Protein AF-A0A6M0AI19-F1 (afdb_monomer)

Solvent-accessible surface area (backbone atoms only — not comparable to full-atom values): 9698 Å² total; per-residue (Å²): 118,71,66,64,57,52,51,52,52,50,52,51,54,52,51,54,50,51,52,51,50,50,53,49,52,49,51,51,51,51,49,55,55,49,54,53,51,50,53,54,52,49,52,52,50,50,50,52,56,54,50,62,71,50,55,52,72,41,77,38,90,95,48,102,54,57,58,43,79,43,63,71,81,49,56,73,81,77,84,84,65,100,49,89,88,42,75,38,44,34,38,25,39,70,88,62,49,80,76,47,65,67,55,96,63,87,73,97,65,85,82,64,89,52,78,39,80,45,79,46,74,80,47,99,87,42,37,32,40,33,40,29,41,67,43,65,57,95,92,43,69,67,18,34,42,35,41,35,32,65,46,73,85,78,78,64,71,78,75,85,127

Foldseek 3Di:
DVVVVVVVVVVVVVVVVVVVVVVVVVVVVVVVVVVLVVVVVVVQVVVVVVLLVLFPWDQDPPDPDRTATDPCSSPVPQQDDPDLFDKKKWWAAPVQHTPDIPDPDDDPDGDDPDQDWDWDDPDPQWIKTKTKDFRDDDHDGGTIMIMIGTDDPVPPDPPDD

Sequence (161 aa):
MLQTTRRRLALWYTTVTAVLLLLFATGVYLYVRHTLIERVDDTLKHVVEVVERSLVIQPVDNSEIPYQFNIEASFRDNGDGVEDDHIDLEWFSPKGDLLWSTFSEPLTIPLKTNTTRATVHLSAEHLLRQLTQPVQIEDYILGYLRVSHPWFEVTKPSHQL

Nearest PDB structures (foldseek):
  7vni-assembly1_B  TM=6.614E-01  e=2.793E+00  Drosophila melanogaster
  7vnh-assembly1_A  TM=6.302E-01  e=2.091E+00  Drosophila melanogaster
  7vni-assembly2_A  TM=6.324E-01  e=2.793E+00  Drosophila melanogaster
  8oii-assembly1_B  TM=2.587E-01  e=3.135E+00  Mycetohabitans rhizoxinica
  4kc5-assembly1_B  TM=2.598E-01  e=3.322E+00  Mycetohabitans rhizoxinica

Radius of gyration: 24.37 Å; Cα contacts (8 Å, |Δi|>4): 185; chains: 1; bounding box: 58×26×82 Å

Secondary structure (DSSP, 8-state):
-HHHHHHHHHHHHHHHHHHHHHHHHHHHHHHHHHHHHHHHHHHHHHHHHHHHHH--EEE-TTSSSSEEE-HHHHSTT------TT--EEEEE-TTS-EEEESSSS--------S-EEEEEESSSS-EEEEEEEEEEETTEEEEEEEEEEE-----S-----

Structure (mmCIF, N/CA/C/O backbone):
data_AF-A0A6M0AI19-F1
#
_entry.id   AF-A0A6M0AI19-F1
#
loop_
_atom_site.group_PDB
_atom_site.id
_atom_site.type_symbol
_atom_site.label_atom_id
_atom_site.label_alt_id
_atom_site.label_comp_id
_atom_site.label_asym_id
_atom_site.label_entity_id
_atom_site.label_seq_id
_atom_site.pdbx_PDB_ins_code
_atom_site.Cartn_x
_atom_site.Cartn_y
_atom_site.Cartn_z
_atom_site.occupancy
_atom_site.B_iso_or_equiv
_atom_site.auth_seq_id
_atom_site.auth_comp_id
_atom_site.auth_asym_id
_atom_site.auth_atom_id
_atom_site.pdbx_PDB_model_num
ATOM 1 N N . MET A 1 1 ? 36.310 -8.234 -49.102 1.00 58.47 1 MET A N 1
ATOM 2 C CA . MET A 1 1 ? 37.056 -7.761 -47.908 1.00 58.47 1 MET A CA 1
ATOM 3 C C . MET A 1 1 ? 36.376 -6.600 -47.169 1.00 58.47 1 MET A C 1
ATOM 5 O O . MET A 1 1 ? 36.315 -6.649 -45.953 1.00 58.47 1 MET A O 1
ATOM 9 N N . LEU A 1 2 ? 35.806 -5.588 -47.840 1.00 61.28 2 LEU A N 1
ATOM 10 C CA . LEU A 1 2 ? 35.142 -4.447 -47.167 1.00 61.28 2 LEU A CA 1
ATOM 11 C C . LEU A 1 2 ? 33.845 -4.807 -46.405 1.00 61.28 2 LEU A C 1
ATOM 13 O O . LEU A 1 2 ? 33.518 -4.176 -45.401 1.00 61.28 2 LEU A O 1
ATOM 17 N N . GLN A 1 3 ? 33.110 -5.832 -46.854 1.00 65.75 3 GLN A N 1
ATOM 18 C CA . GLN A 1 3 ? 31.850 -6.260 -46.227 1.00 65.75 3 GLN A CA 1
ATOM 19 C C . GLN A 1 3 ? 32.041 -6.868 -44.826 1.00 65.75 3 GLN A C 1
ATOM 21 O O . GLN A 1 3 ? 31.248 -6.587 -43.930 1.00 65.75 3 GLN A O 1
ATOM 26 N N . THR A 1 4 ? 33.100 -7.653 -44.599 1.00 72.00 4 THR A N 1
ATOM 27 C CA . THR A 1 4 ? 33.380 -8.288 -43.297 1.00 72.00 4 THR A CA 1
ATOM 28 C C . THR A 1 4 ? 33.765 -7.262 -42.231 1.00 72.00 4 THR A C 1
ATOM 30 O O . THR A 1 4 ? 33.268 -7.333 -41.107 1.00 72.00 4 THR A O 1
ATOM 33 N N . THR A 1 5 ? 34.565 -6.252 -42.588 1.00 77.62 5 THR A N 1
ATOM 34 C CA . THR A 1 5 ? 34.940 -5.161 -41.673 1.00 77.62 5 THR A CA 1
ATOM 35 C C . THR A 1 5 ? 33.739 -4.282 -41.312 1.00 77.62 5 THR A C 1
ATOM 37 O O . THR A 1 5 ? 33.522 -4.007 -40.132 1.00 77.62 5 THR A O 1
ATOM 40 N N . ARG A 1 6 ? 32.903 -3.906 -42.296 1.00 80.12 6 ARG A N 1
ATOM 41 C CA . ARG A 1 6 ? 31.675 -3.119 -42.057 1.00 80.12 6 ARG A CA 1
ATOM 42 C C . ARG A 1 6 ? 30.676 -3.857 -41.167 1.00 80.12 6 ARG A C 1
ATOM 44 O O . ARG A 1 6 ? 30.105 -3.244 -40.272 1.00 80.12 6 ARG A O 1
ATOM 51 N N . ARG A 1 7 ? 30.500 -5.168 -41.364 1.00 81.00 7 ARG A N 1
ATOM 52 C CA . ARG A 1 7 ? 29.580 -5.985 -40.556 1.00 81.00 7 ARG A CA 1
ATOM 53 C C . ARG A 1 7 ? 30.033 -6.100 -39.099 1.00 81.00 7 ARG A C 1
ATOM 55 O O . ARG A 1 7 ? 29.200 -6.023 -38.206 1.00 81.00 7 ARG A O 1
ATOM 62 N N . ARG A 1 8 ? 31.341 -6.227 -38.849 1.00 85.88 8 ARG A N 1
ATOM 63 C CA . ARG A 1 8 ? 31.888 -6.270 -37.483 1.00 85.88 8 ARG A CA 1
ATOM 64 C C . ARG A 1 8 ? 31.697 -4.941 -36.749 1.00 85.88 8 ARG A C 1
ATOM 66 O O . ARG A 1 8 ? 31.275 -4.953 -35.602 1.00 85.88 8 ARG A O 1
ATOM 73 N N . LEU A 1 9 ? 31.965 -3.815 -37.415 1.00 88.88 9 LEU A N 1
ATOM 74 C CA . LEU A 1 9 ? 31.709 -2.478 -36.862 1.00 88.88 9 LEU A CA 1
ATOM 75 C C . LEU A 1 9 ? 30.222 -2.275 -36.559 1.00 88.88 9 LEU A C 1
ATOM 77 O O . LEU A 1 9 ? 29.885 -1.867 -35.456 1.00 88.88 9 LEU A O 1
ATOM 81 N N . ALA A 1 10 ? 29.337 -2.628 -37.497 1.00 90.75 10 ALA A N 1
ATOM 82 C CA . ALA A 1 10 ? 27.894 -2.535 -37.290 1.00 90.75 10 ALA A CA 1
ATOM 83 C C . ALA A 1 10 ? 27.433 -3.352 -36.072 1.00 90.75 10 ALA A C 1
ATOM 85 O O . ALA A 1 10 ? 26.737 -2.814 -35.222 1.00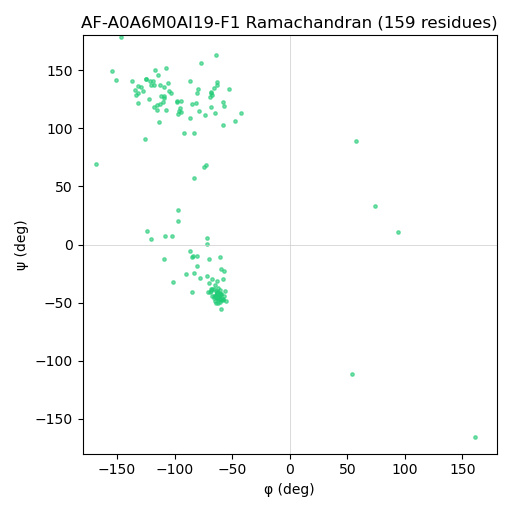 90.75 10 ALA A O 1
ATOM 86 N N . LEU A 1 11 ? 27.887 -4.604 -35.931 1.00 92.00 11 LEU A N 1
ATOM 87 C CA . LEU A 1 11 ? 27.561 -5.434 -34.765 1.00 92.00 11 LEU A CA 1
ATOM 88 C C . LEU A 1 11 ? 28.054 -4.820 -33.450 1.00 92.00 11 LEU A C 1
ATOM 90 O O . LEU A 1 11 ? 27.326 -4.866 -32.461 1.00 92.00 11 LEU A O 1
ATOM 94 N N . TRP A 1 12 ? 29.243 -4.213 -33.435 1.00 95.56 12 TRP A N 1
ATOM 95 C CA . TRP A 1 12 ? 29.760 -3.525 -32.250 1.00 95.56 12 TRP A CA 1
ATOM 96 C C . TRP A 1 12 ? 28.906 -2.320 -31.875 1.00 95.56 12 TRP A C 1
ATOM 98 O O . TRP A 1 12 ? 28.471 -2.226 -30.731 1.00 95.56 12 TRP A O 1
ATOM 108 N N . TYR A 1 13 ? 28.608 -1.438 -32.832 1.00 94.69 13 TYR A N 1
ATOM 109 C CA . TYR A 1 13 ? 27.763 -0.273 -32.570 1.00 94.69 13 TYR A CA 1
ATOM 110 C C . TYR A 1 13 ? 26.358 -0.682 -32.135 1.00 94.69 13 TYR A C 1
ATOM 112 O O . TYR A 1 13 ? 25.875 -0.178 -31.128 1.00 94.69 13 TYR A O 1
ATOM 120 N N . THR A 1 14 ? 25.729 -1.645 -32.814 1.00 95.94 14 THR A N 1
ATOM 121 C CA . THR A 1 14 ? 24.405 -2.147 -32.426 1.00 95.94 14 THR A CA 1
ATOM 122 C C . THR A 1 14 ? 24.421 -2.749 -31.027 1.00 95.94 14 THR A C 1
ATOM 124 O O . THR A 1 14 ? 23.525 -2.457 -30.245 1.00 95.94 14 THR A O 1
ATOM 127 N N . THR A 1 15 ? 25.437 -3.542 -30.680 1.00 96.19 15 THR A N 1
ATOM 128 C CA . THR A 1 15 ? 25.552 -4.124 -29.334 1.00 96.19 15 THR A CA 1
ATOM 129 C C . THR A 1 15 ? 25.699 -3.035 -28.276 1.00 96.19 15 THR A C 1
ATOM 131 O O . THR A 1 15 ? 24.987 -3.052 -27.277 1.00 96.19 15 THR A O 1
ATOM 134 N N . VAL A 1 16 ? 26.574 -2.053 -28.509 1.00 97.12 16 VAL A N 1
ATOM 135 C CA . VAL A 1 16 ? 26.787 -0.936 -27.577 1.00 97.12 16 VAL A CA 1
ATOM 136 C C . VAL A 1 16 ? 25.511 -0.111 -27.409 1.00 97.12 16 VAL A C 1
ATOM 138 O O . VAL A 1 16 ? 25.110 0.169 -26.282 1.00 97.12 16 VAL A O 1
ATOM 141 N N . THR A 1 17 ? 24.831 0.233 -28.504 1.00 97.06 17 THR A N 1
ATOM 142 C CA . THR A 1 17 ? 23.556 0.957 -28.453 1.00 97.06 17 THR A CA 1
ATOM 143 C C . THR A 1 17 ? 22.475 0.139 -27.752 1.00 97.06 17 THR A C 1
ATOM 145 O O . THR A 1 17 ? 21.754 0.693 -26.932 1.00 97.06 17 THR A O 1
ATOM 148 N N . ALA A 1 18 ? 22.373 -1.167 -28.012 1.00 97.25 18 ALA A N 1
ATOM 149 C CA . ALA A 1 18 ? 21.401 -2.034 -27.349 1.00 97.25 18 ALA A CA 1
ATOM 150 C C . ALA A 1 18 ? 21.625 -2.079 -25.832 1.00 97.25 18 ALA A C 1
ATOM 152 O O . ALA A 1 18 ? 20.673 -1.929 -25.072 1.00 97.25 18 ALA A O 1
ATOM 153 N N . VAL A 1 19 ? 22.878 -2.210 -25.385 1.00 97.94 19 VAL A N 1
ATOM 154 C CA . VAL A 1 19 ? 23.222 -2.165 -23.956 1.00 97.94 19 VAL A CA 1
ATOM 155 C C . VAL A 1 19 ? 22.871 -0.805 -23.351 1.00 97.94 19 VAL A C 1
ATOM 157 O O . VAL A 1 19 ? 22.261 -0.757 -22.287 1.00 97.94 19 VAL A O 1
ATOM 160 N N . LEU A 1 20 ? 23.194 0.297 -24.033 1.00 97.94 20 LEU A N 1
ATOM 161 C CA . LEU A 1 20 ? 22.873 1.646 -23.559 1.00 97.94 20 LEU A CA 1
ATOM 162 C C . LEU A 1 20 ? 21.356 1.848 -23.440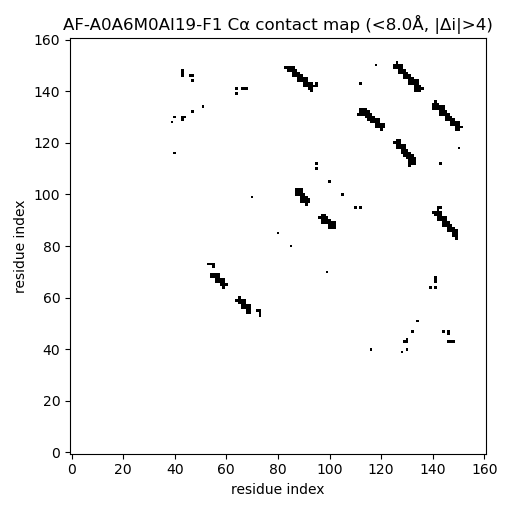 1.00 97.94 20 LEU A C 1
ATOM 164 O O . LEU A 1 20 ? 20.886 2.332 -22.414 1.00 97.94 20 LEU A O 1
ATOM 168 N N . LEU A 1 21 ? 20.586 1.419 -24.444 1.00 97.94 21 LEU A N 1
ATOM 169 C CA . LE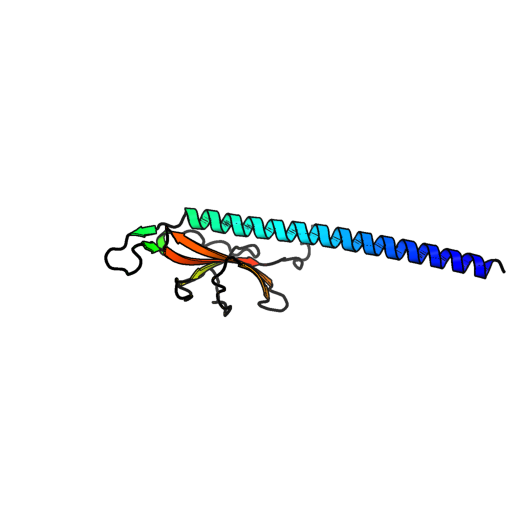U A 1 21 ? 19.125 1.485 -24.424 1.00 97.94 21 LEU A CA 1
ATOM 170 C C . LEU A 1 21 ? 18.527 0.622 -23.311 1.00 97.94 21 LEU A C 1
ATOM 172 O O . LEU A 1 21 ? 17.604 1.075 -22.644 1.00 97.94 21 LEU A O 1
ATOM 176 N N . LEU A 1 22 ? 19.055 -0.582 -23.070 1.00 98.00 22 LEU A N 1
ATOM 177 C CA . LEU A 1 22 ? 18.600 -1.437 -21.972 1.00 98.00 22 LEU A CA 1
ATOM 178 C C . LEU A 1 22 ? 18.886 -0.808 -20.608 1.00 98.00 22 LEU A C 1
ATOM 180 O O . LEU A 1 22 ? 18.005 -0.806 -19.752 1.00 98.00 22 LEU A O 1
ATOM 184 N N . LEU A 1 23 ? 20.080 -0.244 -20.406 1.00 98.06 23 LEU A N 1
ATOM 185 C CA . LEU A 1 23 ? 20.418 0.466 -19.171 1.00 98.06 23 LEU A CA 1
ATOM 186 C C . LEU A 1 23 ? 19.515 1.683 -18.966 1.00 98.06 23 LEU A C 1
ATOM 188 O O . LEU A 1 23 ? 18.987 1.874 -17.874 1.00 98.06 23 LEU A O 1
ATOM 192 N N . PHE A 1 24 ? 19.295 2.470 -20.020 1.00 97.56 24 PHE A N 1
ATOM 193 C CA . PHE A 1 24 ? 18.417 3.633 -19.972 1.00 97.56 24 PHE A CA 1
ATOM 194 C C . PHE A 1 24 ? 16.970 3.238 -19.662 1.00 97.56 24 PHE A C 1
ATOM 196 O O . PHE A 1 24 ? 16.381 3.767 -18.724 1.00 97.56 24 PHE A O 1
ATOM 203 N N . ALA A 1 25 ? 16.415 2.265 -20.388 1.00 96.56 25 ALA A N 1
ATOM 204 C CA . ALA A 1 25 ? 15.059 1.772 -20.171 1.00 96.56 25 ALA A CA 1
ATOM 205 C C . ALA A 1 25 ? 14.887 1.197 -18.760 1.00 96.56 25 ALA A C 1
ATOM 207 O O . ALA A 1 25 ? 13.902 1.500 -18.092 1.00 96.56 25 ALA A O 1
ATOM 208 N N . THR A 1 26 ? 15.870 0.432 -18.277 1.00 97.56 26 THR A N 1
ATOM 209 C CA . THR A 1 26 ? 15.870 -0.098 -16.906 1.00 97.56 26 THR A CA 1
ATOM 210 C C . THR A 1 26 ? 15.902 1.037 -15.885 1.00 97.56 26 THR A C 1
ATOM 212 O O . THR A 1 26 ? 15.124 1.024 -14.936 1.00 97.56 26 THR A O 1
ATOM 215 N N . GLY A 1 27 ? 16.755 2.044 -16.088 1.00 97.19 27 GLY A N 1
ATOM 216 C CA . GLY A 1 27 ? 16.852 3.206 -15.207 1.00 97.19 27 GLY A CA 1
ATOM 217 C C . GLY A 1 27 ? 15.546 3.995 -15.127 1.00 97.19 27 GLY A C 1
ATOM 218 O O . GLY A 1 27 ? 15.054 4.249 -14.029 1.00 97.19 27 GLY A O 1
ATOM 219 N N . VAL A 1 28 ? 14.947 4.326 -16.275 1.00 94.88 28 VAL A N 1
ATOM 220 C CA . VAL A 1 28 ? 13.656 5.032 -16.334 1.00 94.88 28 VAL A CA 1
ATOM 221 C C . VAL A 1 28 ? 12.548 4.200 -15.695 1.00 94.88 28 VAL A C 1
ATOM 223 O O . VAL A 1 28 ? 11.776 4.725 -14.896 1.00 94.88 28 VAL A O 1
ATOM 226 N N . TYR A 1 29 ? 12.486 2.901 -15.997 1.00 92.50 29 TYR A N 1
ATOM 227 C CA . TYR A 1 29 ? 11.500 2.000 -15.408 1.00 92.50 29 TYR A CA 1
ATOM 228 C C . TYR A 1 29 ? 11.600 1.971 -13.880 1.00 92.50 29 TYR A C 1
ATOM 230 O O . TYR A 1 29 ? 10.592 2.129 -13.194 1.00 92.50 29 TYR A O 1
ATOM 238 N N . LEU A 1 30 ? 12.812 1.814 -13.338 1.00 91.56 30 LEU A N 1
ATOM 239 C CA . LEU A 1 30 ? 13.035 1.808 -11.894 1.00 91.56 30 LEU A CA 1
ATOM 240 C C . LEU A 1 30 ? 12.670 3.150 -11.258 1.00 91.56 30 LEU A C 1
ATOM 242 O O . LEU A 1 30 ? 12.033 3.148 -10.209 1.00 91.56 30 LEU A O 1
ATOM 246 N N . TYR A 1 31 ? 13.022 4.267 -11.897 1.00 92.44 31 TYR A N 1
ATOM 247 C CA . TYR A 1 31 ? 12.682 5.606 -11.420 1.00 92.44 31 TYR A CA 1
ATOM 248 C C . TYR A 1 31 ? 11.165 5.806 -11.319 1.00 92.44 31 TYR A C 1
ATOM 250 O O . TYR A 1 31 ? 10.652 6.079 -10.237 1.00 92.44 31 TYR A O 1
ATOM 258 N N . VAL A 1 32 ? 10.435 5.580 -12.416 1.00 88.88 32 VAL A N 1
ATOM 259 C CA . VAL A 1 32 ? 8.971 5.738 -12.454 1.00 88.88 32 VAL A CA 1
ATOM 260 C C . VAL A 1 32 ? 8.300 4.802 -11.454 1.00 88.88 32 VAL A C 1
ATOM 262 O O . VAL A 1 32 ? 7.448 5.229 -10.675 1.00 88.88 32 VAL A O 1
ATOM 265 N N . ARG A 1 33 ? 8.715 3.529 -11.434 1.00 86.19 33 ARG A N 1
ATOM 266 C CA . ARG A 1 33 ? 8.198 2.542 -10.485 1.00 86.19 33 ARG A CA 1
ATOM 267 C C . ARG A 1 33 ? 8.407 3.004 -9.046 1.00 86.19 33 ARG A C 1
ATOM 269 O O . ARG A 1 33 ? 7.495 2.868 -8.240 1.00 86.19 33 ARG A O 1
ATOM 276 N N . HIS A 1 34 ? 9.585 3.530 -8.720 1.00 86.62 34 HIS A N 1
ATOM 277 C CA . HIS A 1 34 ? 9.893 3.979 -7.369 1.00 86.62 34 HIS A CA 1
ATOM 278 C C . HIS A 1 34 ? 9.027 5.169 -6.950 1.00 86.62 34 HIS A C 1
ATOM 280 O O . HIS A 1 34 ? 8.407 5.100 -5.892 1.00 86.62 34 HIS A O 1
ATOM 286 N N . THR A 1 35 ? 8.923 6.199 -7.791 1.00 87.56 35 THR A N 1
ATOM 287 C CA . THR A 1 35 ? 8.129 7.400 -7.495 1.00 87.56 35 THR A CA 1
ATOM 288 C C . THR A 1 35 ? 6.644 7.084 -7.318 1.00 87.56 35 THR A C 1
ATOM 290 O O . THR A 1 35 ? 5.984 7.656 -6.455 1.00 87.56 35 THR A O 1
ATOM 293 N N . LEU A 1 36 ? 6.098 6.154 -8.106 1.00 83.88 36 LEU A N 1
ATOM 294 C CA . LEU A 1 36 ? 4.696 5.754 -7.971 1.00 83.88 36 LEU A CA 1
ATOM 295 C C . LEU A 1 36 ? 4.439 4.981 -6.675 1.00 83.88 36 LEU A C 1
ATOM 297 O O . LEU A 1 36 ? 3.438 5.239 -6.011 1.00 83.88 36 LEU A O 1
ATOM 301 N N . ILE A 1 37 ? 5.355 4.082 -6.289 1.00 84.69 37 ILE A N 1
ATOM 302 C CA . ILE A 1 37 ? 5.271 3.378 -5.001 1.00 84.69 37 ILE A CA 1
ATOM 303 C C . ILE A 1 37 ? 5.294 4.383 -3.845 1.00 84.69 37 ILE A C 1
ATOM 305 O O . ILE A 1 37 ? 4.456 4.292 -2.955 1.00 84.69 37 ILE A O 1
ATOM 309 N N . GLU A 1 38 ? 6.224 5.341 -3.870 1.00 85.62 38 GLU A N 1
ATOM 310 C CA . GLU A 1 38 ? 6.337 6.371 -2.830 1.00 85.62 38 GLU A CA 1
ATOM 311 C C . GLU A 1 38 ? 5.066 7.207 -2.723 1.00 85.62 38 GLU A C 1
ATOM 313 O O . GLU A 1 38 ? 4.573 7.428 -1.624 1.00 85.62 38 GLU A O 1
ATOM 318 N N . ARG A 1 39 ? 4.483 7.599 -3.860 1.00 85.31 39 ARG A N 1
ATOM 319 C CA . ARG A 1 39 ? 3.257 8.395 -3.872 1.00 85.31 39 ARG A CA 1
ATOM 320 C C . ARG A 1 39 ? 2.085 7.674 -3.205 1.00 85.31 39 ARG A C 1
ATOM 322 O O . ARG A 1 39 ? 1.391 8.292 -2.407 1.00 85.31 39 ARG A O 1
ATOM 329 N N . VAL A 1 40 ? 1.864 6.397 -3.521 1.00 82.94 40 VAL A N 1
ATOM 330 C CA . VAL A 1 40 ? 0.789 5.601 -2.893 1.00 82.94 40 VAL A CA 1
ATOM 331 C C . VAL A 1 40 ? 1.097 5.333 -1.419 1.00 82.94 40 VAL A C 1
ATOM 333 O O . VAL A 1 40 ? 0.213 5.371 -0.569 1.00 82.94 40 VAL A O 1
ATOM 336 N N . ASP A 1 41 ? 2.360 5.080 -1.079 1.00 85.69 41 ASP A N 1
ATOM 337 C CA . ASP A 1 41 ? 2.751 4.875 0.315 1.00 85.69 41 ASP A CA 1
ATOM 338 C C . ASP A 1 41 ? 2.550 6.148 1.162 1.00 85.69 41 ASP A C 1
ATOM 340 O O . ASP A 1 41 ? 2.166 6.041 2.331 1.00 85.69 41 ASP A O 1
ATOM 344 N N . ASP A 1 42 ? 2.763 7.334 0.585 1.00 85.50 42 ASP A N 1
ATOM 345 C CA . ASP A 1 42 ? 2.505 8.624 1.228 1.00 85.50 42 ASP A CA 1
ATOM 346 C C . ASP A 1 42 ? 1.006 8.903 1.385 1.00 85.50 42 ASP A C 1
ATOM 348 O O . ASP A 1 42 ? 0.597 9.357 2.456 1.00 85.50 42 ASP A O 1
ATOM 352 N N . THR A 1 43 ? 0.167 8.592 0.385 1.00 83.31 43 THR A N 1
ATOM 353 C CA . THR A 1 43 ? -1.296 8.734 0.524 1.00 83.31 43 THR A CA 1
ATOM 354 C C . THR A 1 43 ? -1.838 7.803 1.602 1.00 83.31 43 THR A C 1
ATOM 356 O O . THR A 1 43 ? -2.576 8.253 2.477 1.00 83.31 43 THR A O 1
ATOM 359 N N . LEU A 1 44 ? -1.412 6.537 1.611 1.00 85.56 44 LEU A N 1
ATOM 360 C CA . LEU A 1 44 ? -1.794 5.566 2.639 1.00 85.56 44 LEU A CA 1
ATOM 361 C C . LEU A 1 44 ? -1.384 6.030 4.036 1.00 85.56 44 LEU A C 1
ATOM 363 O O . LEU A 1 44 ? -2.185 5.990 4.969 1.00 85.56 44 LEU A O 1
ATOM 367 N N . LYS A 1 45 ? -0.141 6.497 4.188 1.00 86.31 45 LYS A N 1
ATOM 368 C CA . LYS A 1 45 ? 0.350 7.019 5.465 1.00 86.31 45 LYS A CA 1
ATOM 369 C C . LYS A 1 45 ? -0.449 8.243 5.912 1.00 86.31 45 LYS A C 1
ATOM 371 O O . LYS A 1 45 ? -0.786 8.348 7.087 1.00 86.31 45 LYS A O 1
ATOM 376 N N . HIS A 1 46 ? -0.745 9.152 4.988 1.00 83.88 46 HIS A N 1
ATOM 377 C CA . HIS A 1 46 ? -1.529 10.341 5.288 1.00 83.88 46 HIS A CA 1
ATOM 378 C C . HIS A 1 46 ? -2.942 9.981 5.753 1.00 83.88 46 HIS A C 1
ATOM 380 O O . HIS A 1 46 ? -3.418 10.538 6.737 1.00 83.88 46 HIS A O 1
ATOM 386 N N . VAL A 1 47 ? -3.590 9.012 5.103 1.00 81.38 47 VAL A N 1
ATOM 387 C CA . VAL A 1 47 ? -4.926 8.546 5.499 1.00 81.38 47 VAL A CA 1
ATOM 388 C C . VAL A 1 47 ? -4.899 7.913 6.882 1.00 81.38 47 VAL A C 1
ATOM 390 O O . VAL A 1 47 ? -5.760 8.236 7.693 1.00 81.38 47 VAL A O 1
ATOM 393 N N . VAL A 1 48 ? -3.896 7.085 7.193 1.00 83.38 48 VAL A N 1
ATOM 394 C CA . VAL A 1 48 ? -3.718 6.553 8.555 1.00 83.38 48 VAL A CA 1
ATOM 395 C C . VAL A 1 48 ? -3.630 7.687 9.573 1.00 83.38 48 VAL A C 1
ATOM 397 O O . VAL A 1 48 ? -4.346 7.661 10.566 1.00 83.38 48 VAL A O 1
ATOM 400 N N . GLU A 1 49 ? -2.810 8.705 9.315 1.00 81.75 49 GLU A N 1
ATOM 401 C CA . GLU A 1 49 ? -2.643 9.839 10.228 1.00 81.75 49 GLU A CA 1
ATOM 402 C C . GLU A 1 49 ? -3.936 10.654 10.402 1.00 81.75 49 GLU A C 1
ATOM 404 O O . GLU A 1 49 ? -4.262 11.078 11.512 1.00 81.75 49 GLU A O 1
ATOM 409 N N . VAL A 1 50 ? -4.689 10.876 9.322 1.00 77.25 50 VAL A N 1
ATOM 410 C CA . VAL A 1 50 ? -5.981 11.575 9.372 1.00 77.25 50 VAL A CA 1
ATOM 411 C C . VAL A 1 50 ? -7.006 10.758 10.156 1.00 77.25 50 VAL A C 1
ATOM 413 O O . VAL A 1 50 ? -7.669 11.313 11.033 1.00 77.25 50 VAL A O 1
ATOM 416 N N . VAL A 1 51 ? -7.095 9.451 9.889 1.00 75.56 51 VAL A N 1
ATOM 417 C CA . VAL A 1 51 ? -8.019 8.541 10.575 1.00 75.56 51 VAL A CA 1
ATOM 418 C C . VAL A 1 51 ? -7.672 8.437 12.055 1.00 75.56 51 VAL A C 1
ATOM 420 O O . VAL A 1 51 ? -8.572 8.570 12.875 1.00 75.56 51 VAL A O 1
ATOM 423 N N . GLU A 1 52 ? -6.392 8.284 12.414 1.00 75.56 52 GLU A N 1
ATOM 424 C CA . GLU A 1 52 ? -5.920 8.267 13.807 1.00 75.56 52 GLU A CA 1
ATOM 425 C C . GLU A 1 52 ? -6.325 9.537 14.568 1.00 75.56 52 GLU A C 1
ATOM 427 O O . GLU A 1 52 ? -6.750 9.462 15.721 1.00 75.56 52 GLU A O 1
ATOM 432 N N . ARG A 1 53 ? -6.257 10.705 13.918 1.00 71.38 53 ARG A N 1
ATOM 433 C CA . ARG A 1 53 ? -6.685 11.982 14.511 1.00 71.38 53 ARG A CA 1
ATOM 434 C C . ARG A 1 53 ? -8.201 12.113 14.651 1.00 71.38 53 ARG A C 1
ATOM 436 O O . ARG A 1 53 ? -8.645 12.860 15.519 1.00 71.38 53 ARG A O 1
ATOM 443 N N . SER A 1 54 ? -8.987 11.435 13.813 1.00 66.38 54 SER A N 1
ATOM 444 C CA . SER A 1 54 ? -10.450 11.419 13.914 1.00 66.38 54 SER A CA 1
ATOM 445 C C . SER A 1 54 ? -10.985 10.337 14.855 1.00 66.38 54 SER A C 1
ATOM 447 O O . SER A 1 54 ? -12.191 10.309 15.100 1.00 66.38 54 SER A O 1
ATOM 449 N N . LEU A 1 55 ? -10.131 9.452 15.390 1.00 67.44 55 LEU A N 1
ATOM 450 C CA . LEU A 1 55 ? -10.566 8.426 16.339 1.00 67.44 55 LEU A CA 1
ATOM 451 C C . LEU A 1 55 ? -11.071 9.097 17.618 1.00 67.44 55 LEU A C 1
ATOM 453 O O . LEU A 1 55 ? -10.309 9.676 18.394 1.00 67.44 55 LEU A O 1
ATOM 457 N N . VAL A 1 56 ? -12.373 8.975 17.869 1.00 61.59 56 VAL A N 1
ATOM 458 C CA . VAL A 1 56 ? -12.965 9.398 19.138 1.00 61.59 56 VAL A CA 1
ATOM 459 C C . VAL A 1 56 ? -12.777 8.264 20.138 1.00 61.59 56 VAL A C 1
ATOM 461 O O . VAL A 1 56 ? -13.552 7.306 20.183 1.00 61.59 56 VAL A O 1
ATOM 464 N N . ILE A 1 57 ? -11.715 8.366 20.932 1.00 61.62 57 ILE A N 1
ATOM 465 C CA . ILE A 1 57 ? -11.433 7.425 22.014 1.00 61.62 57 ILE A CA 1
ATOM 466 C C . ILE A 1 57 ? -12.279 7.812 23.227 1.00 61.62 57 ILE A C 1
ATOM 468 O O . ILE A 1 57 ? -12.177 8.932 23.728 1.00 61.62 57 ILE A O 1
ATOM 472 N N . GLN A 1 58 ? -13.116 6.890 23.704 1.00 58.00 58 GLN A N 1
ATOM 473 C CA . GLN A 1 58 ? -13.883 7.082 24.934 1.00 58.00 58 GLN A CA 1
ATOM 474 C C . GLN A 1 58 ? -13.266 6.243 26.057 1.00 58.00 58 GLN A C 1
ATOM 476 O O . GLN A 1 58 ? -12.975 5.061 25.838 1.00 58.00 58 GLN A O 1
ATOM 481 N N . PRO A 1 59 ? -13.048 6.821 27.251 1.00 53.38 59 PRO A N 1
ATOM 482 C CA . PRO A 1 59 ? -12.644 6.041 28.404 1.00 53.38 59 PRO A CA 1
ATOM 483 C C . PRO A 1 59 ? -13.808 5.143 28.830 1.00 53.38 59 PRO A C 1
ATOM 485 O O . PRO A 1 59 ? -14.940 5.613 28.961 1.00 53.38 59 PRO A O 1
ATOM 488 N N . VAL A 1 60 ? -13.542 3.854 29.031 1.00 56.94 60 VAL A N 1
ATOM 489 C CA . VAL A 1 60 ? -14.555 2.890 29.476 1.00 56.94 60 VAL A CA 1
ATOM 490 C C . VAL A 1 60 ? -14.189 2.376 30.853 1.00 56.94 60 VAL A C 1
ATOM 492 O O . VAL A 1 60 ? -13.181 1.694 31.032 1.00 56.94 60 VAL A O 1
ATOM 495 N N . ASP A 1 61 ? -15.042 2.692 31.825 1.00 45.44 61 ASP A N 1
ATOM 496 C CA . ASP A 1 61 ? -14.982 2.095 33.156 1.00 45.44 61 ASP A CA 1
ATOM 497 C C . ASP A 1 61 ? -15.294 0.588 33.055 1.00 45.44 61 ASP A C 1
ATOM 499 O O . ASP A 1 61 ? -16.261 0.193 32.401 1.00 45.44 61 ASP A O 1
ATOM 503 N N . ASN A 1 62 ? -14.493 -0.249 33.727 1.00 52.69 62 ASN A N 1
ATOM 504 C CA . ASN A 1 62 ? -14.597 -1.723 33.793 1.00 52.69 62 ASN A CA 1
ATOM 505 C C . ASN A 1 62 ? -14.171 -2.548 32.557 1.00 52.69 62 ASN A C 1
ATOM 507 O O . ASN A 1 62 ? -14.692 -3.643 32.340 1.00 52.69 62 ASN A O 1
ATOM 511 N N . SER A 1 63 ? -13.177 -2.101 31.788 1.00 51.06 63 SER A N 1
ATOM 512 C CA . SER A 1 63 ? -12.515 -2.931 30.761 1.00 51.06 63 SER A CA 1
ATOM 513 C C . SER A 1 63 ? -11.027 -3.140 31.081 1.00 51.06 63 SER A C 1
ATOM 515 O O . SER A 1 63 ? -10.403 -2.269 31.678 1.00 51.06 63 SER A O 1
ATOM 517 N N . GLU A 1 64 ? -10.431 -4.276 30.680 1.00 51.31 64 GLU A N 1
ATOM 518 C CA . GLU A 1 64 ? -8.975 -4.529 30.826 1.00 51.31 64 GLU A CA 1
ATOM 519 C C . GLU A 1 64 ? -8.114 -3.491 30.077 1.00 51.31 64 GLU A C 1
ATOM 521 O O . GLU A 1 64 ? -6.951 -3.287 30.417 1.00 51.31 64 GLU A O 1
ATOM 526 N N . ILE A 1 65 ? -8.697 -2.810 29.084 1.00 53.25 65 ILE A N 1
ATOM 527 C CA . ILE A 1 65 ? -8.128 -1.654 28.388 1.00 53.25 65 ILE A CA 1
ATOM 528 C C . ILE A 1 65 ? -9.040 -0.457 28.702 1.00 53.25 65 ILE A C 1
ATOM 530 O O . ILE A 1 65 ? -10.220 -0.515 28.352 1.00 53.25 65 ILE A O 1
ATOM 534 N N . PRO A 1 66 ? -8.544 0.628 29.326 1.00 55.31 66 PRO A N 1
ATOM 535 C CA . PRO A 1 66 ? -9.375 1.748 29.789 1.00 55.31 66 PRO A CA 1
ATOM 536 C C . PRO A 1 66 ? -9.937 2.626 28.658 1.00 55.31 66 PRO A C 1
ATOM 538 O O . PRO A 1 66 ? -10.568 3.644 28.924 1.00 55.31 66 PRO A O 1
ATOM 541 N N . TYR A 1 67 ? -9.726 2.243 27.399 1.00 55.97 67 TYR A N 1
ATOM 542 C CA . TYR A 1 67 ? -10.063 3.007 26.206 1.00 55.97 67 TYR A CA 1
ATOM 543 C C . TYR A 1 67 ? -10.805 2.105 25.214 1.00 55.97 67 TYR A C 1
ATOM 545 O O . TYR A 1 67 ? -10.269 1.082 24.785 1.00 55.97 67 TYR A O 1
ATOM 553 N N . GLN A 1 68 ? -12.025 2.487 24.827 1.00 55.97 68 GLN A N 1
ATOM 554 C CA . GLN A 1 68 ? -12.791 1.805 23.783 1.00 55.97 68 GLN A CA 1
ATOM 555 C C . GLN A 1 68 ? -12.942 2.705 22.559 1.00 55.97 68 GLN A C 1
ATOM 557 O O . GLN A 1 68 ? -13.214 3.905 22.651 1.00 55.97 68 GLN A O 1
ATOM 562 N N . PHE A 1 69 ? -12.763 2.092 21.392 1.00 60.91 69 PHE A N 1
ATOM 563 C CA . PHE A 1 69 ? -12.907 2.746 20.105 1.00 60.91 69 PHE A CA 1
ATOM 564 C C . PHE A 1 69 ? -14.376 2.745 19.654 1.00 60.91 69 PHE A C 1
ATOM 566 O O . PHE A 1 69 ? -14.977 1.680 19.503 1.00 60.91 69 PHE A O 1
ATOM 573 N N . ASN A 1 70 ? -14.959 3.930 19.436 1.00 63.38 70 ASN A N 1
ATOM 574 C CA . ASN A 1 70 ? -16.318 4.058 18.911 1.00 63.38 70 ASN A CA 1
ATOM 575 C C . ASN A 1 70 ? -16.289 4.152 17.375 1.00 63.38 70 ASN A C 1
ATOM 577 O O . ASN A 1 70 ? -16.094 5.225 16.797 1.00 63.38 70 ASN A O 1
ATOM 581 N N . ILE A 1 71 ? -16.480 2.998 16.733 1.00 61.50 71 ILE A N 1
ATOM 582 C CA . ILE A 1 71 ? -16.468 2.809 15.274 1.00 61.50 71 ILE A CA 1
ATOM 583 C C . ILE A 1 71 ? -17.555 3.667 14.600 1.00 61.50 71 ILE A C 1
ATOM 585 O O . ILE A 1 71 ? -17.296 4.337 13.603 1.00 61.50 71 ILE A O 1
ATOM 589 N N . GLU A 1 72 ? -18.757 3.708 15.180 1.00 57.97 72 GLU A N 1
ATOM 590 C CA . GLU A 1 72 ? -19.928 4.401 14.621 1.00 57.97 72 GLU A CA 1
ATOM 591 C C . GLU A 1 72 ? -19.790 5.927 14.663 1.00 57.97 72 GLU A C 1
ATOM 593 O O . GLU A 1 72 ? -20.266 6.615 13.762 1.00 57.97 72 GLU A O 1
ATOM 598 N N . ALA A 1 73 ? -19.123 6.468 15.686 1.00 57.00 73 ALA A N 1
ATOM 599 C CA . ALA A 1 73 ? -18.825 7.896 15.779 1.00 57.00 73 ALA A CA 1
ATOM 600 C C . ALA A 1 73 ? -17.645 8.316 14.886 1.00 57.00 73 ALA A C 1
ATOM 602 O O . ALA A 1 73 ? -17.610 9.461 14.441 1.00 57.00 73 ALA A O 1
ATOM 603 N N . SER A 1 74 ? -16.701 7.406 14.621 1.00 58.44 74 SER A N 1
ATOM 604 C CA . SER A 1 74 ? -15.457 7.719 13.902 1.00 58.44 74 SER A CA 1
ATOM 605 C C . SER A 1 74 ? -15.569 7.557 12.378 1.00 58.44 74 SER A C 1
ATOM 607 O O . SER A 1 74 ? -14.834 8.220 11.654 1.00 58.44 74 SER A O 1
ATOM 609 N N . PHE A 1 75 ? -16.489 6.718 11.873 1.00 60.62 75 PHE A N 1
ATOM 610 C CA . PHE A 1 75 ? -16.571 6.371 10.440 1.00 60.62 75 PHE A CA 1
ATOM 611 C C . PHE A 1 75 ? -17.926 6.642 9.766 1.00 60.62 75 PHE A C 1
ATOM 613 O O . PHE A 1 75 ? -18.147 6.206 8.637 1.00 60.62 75 PHE A O 1
ATOM 620 N N . ARG A 1 76 ? -18.838 7.376 10.419 1.00 52.41 76 ARG A N 1
ATOM 621 C CA . ARG A 1 76 ? -20.229 7.575 9.959 1.00 52.41 76 ARG A CA 1
ATOM 622 C C . ARG A 1 76 ? -20.401 8.262 8.596 1.00 52.41 76 ARG A C 1
ATOM 624 O O . ARG A 1 76 ? -21.526 8.287 8.109 1.00 52.41 76 ARG A O 1
ATOM 631 N N . ASP A 1 77 ? -19.343 8.832 8.019 1.00 50.16 77 ASP A N 1
ATOM 632 C CA . ASP A 1 77 ? -19.420 9.745 6.865 1.00 50.16 77 ASP A CA 1
ATOM 633 C C . ASP A 1 77 ? -18.651 9.271 5.614 1.00 50.16 77 ASP A C 1
ATOM 635 O O . ASP A 1 77 ? -18.601 9.976 4.616 1.00 50.16 77 ASP A O 1
ATOM 639 N N . ASN A 1 78 ? -18.067 8.066 5.621 1.00 51.38 78 ASN A N 1
ATOM 640 C CA . ASN A 1 78 ? -17.257 7.561 4.493 1.00 51.38 78 ASN A CA 1
ATOM 641 C C . ASN A 1 78 ? -18.036 6.638 3.527 1.00 51.38 78 ASN A C 1
ATOM 643 O O . ASN A 1 78 ? -17.434 5.826 2.830 1.00 51.38 78 ASN A O 1
ATOM 647 N N . GLY A 1 79 ? -19.372 6.708 3.521 1.00 47.12 79 GLY A N 1
ATOM 648 C CA . GLY A 1 79 ? -20.242 5.723 2.862 1.00 47.12 79 GLY A CA 1
ATOM 649 C C . GLY A 1 79 ? -20.524 5.916 1.367 1.00 47.12 79 GLY A C 1
ATOM 650 O O . GLY A 1 79 ? -21.066 4.998 0.763 1.00 47.12 79 GLY A O 1
ATOM 651 N N . ASP A 1 80 ? -20.176 7.051 0.757 1.00 41.66 80 ASP A N 1
ATOM 652 C CA . ASP A 1 80 ? -20.570 7.355 -0.627 1.00 41.66 80 ASP A CA 1
ATOM 653 C C . ASP A 1 80 ? -19.358 7.692 -1.503 1.00 41.66 80 ASP A C 1
ATOM 655 O O . ASP A 1 80 ? -18.944 8.842 -1.635 1.00 41.66 80 ASP A O 1
ATOM 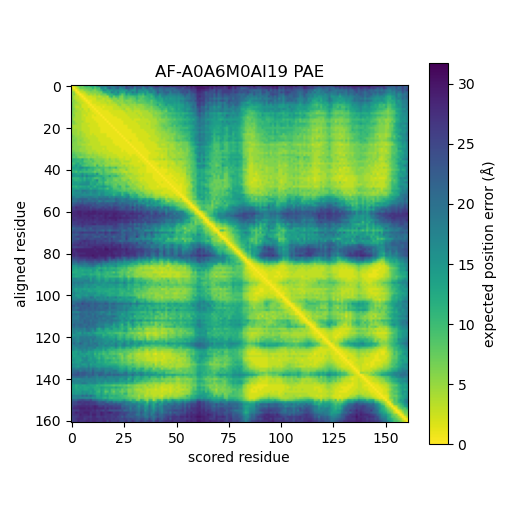659 N N . GLY A 1 81 ? -18.795 6.660 -2.130 1.00 43.06 81 GLY A N 1
ATOM 660 C CA . GLY A 1 81 ? -17.711 6.795 -3.100 1.00 43.06 81 GLY A CA 1
ATOM 661 C C . GLY A 1 81 ? -17.470 5.495 -3.853 1.00 43.06 81 GLY A C 1
ATOM 662 O O . GLY A 1 81 ? -16.456 4.842 -3.646 1.00 43.06 81 GLY A O 1
ATOM 663 N N . VAL A 1 82 ? -18.418 5.097 -4.709 1.00 45.34 82 VAL A N 1
ATOM 664 C CA . VAL A 1 82 ? -18.258 3.983 -5.664 1.00 45.34 82 VAL A CA 1
ATOM 665 C C . VAL A 1 82 ? -17.357 4.449 -6.811 1.00 45.34 82 VAL A C 1
ATOM 667 O O . VAL A 1 82 ? -17.795 4.636 -7.944 1.00 45.34 82 VAL A O 1
ATOM 670 N N . GLU A 1 83 ? -16.096 4.708 -6.497 1.00 54.09 83 GLU A N 1
ATOM 671 C CA . GLU A 1 83 ? -15.066 5.037 -7.471 1.00 54.09 83 GLU A CA 1
ATOM 672 C C . GLU A 1 83 ? -13.912 4.058 -7.300 1.00 54.09 83 GLU A C 1
ATOM 674 O O . GLU A 1 83 ? -13.598 3.617 -6.202 1.00 54.09 83 GLU A O 1
ATOM 679 N N . ASP A 1 84 ? -13.316 3.652 -8.409 1.00 54.91 84 ASP A N 1
ATOM 680 C CA . ASP A 1 84 ? -12.352 2.548 -8.463 1.00 54.91 84 ASP A CA 1
ATOM 681 C C . ASP A 1 84 ? -11.010 2.926 -7.767 1.00 54.91 84 ASP A C 1
ATOM 683 O O . ASP A 1 84 ? -10.253 2.057 -7.357 1.00 54.91 84 ASP A O 1
ATOM 687 N N . ASP A 1 85 ? -10.807 4.219 -7.459 1.00 61.25 85 ASP A N 1
ATOM 688 C CA . ASP A 1 85 ? -9.685 4.794 -6.686 1.00 61.25 85 ASP A CA 1
ATOM 689 C C . ASP A 1 85 ? -10.027 5.017 -5.190 1.00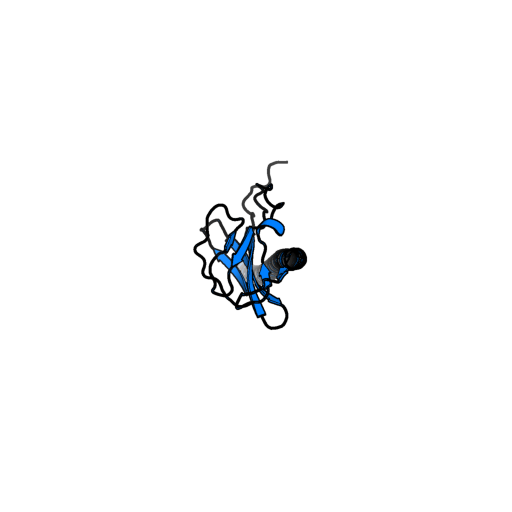 61.25 85 ASP A C 1
ATOM 691 O O . ASP A 1 85 ? -9.557 5.962 -4.551 1.00 61.25 85 ASP A O 1
ATOM 695 N N . HIS A 1 86 ? -10.918 4.197 -4.623 1.00 73.25 86 HIS A N 1
ATOM 696 C CA . HIS A 1 86 ? -11.324 4.314 -3.220 1.00 73.25 86 HIS A CA 1
ATOM 697 C C . HIS A 1 86 ? -10.273 3.750 -2.258 1.00 73.25 86 HIS A C 1
ATOM 699 O O . HIS A 1 86 ? -9.451 2.897 -2.594 1.00 73.25 86 HIS A O 1
ATOM 705 N N . ILE A 1 87 ? -10.315 4.240 -1.019 1.00 77.38 87 ILE A N 1
ATOM 706 C CA . ILE A 1 87 ? -9.455 3.768 0.063 1.00 77.38 87 ILE A CA 1
ATOM 707 C C . ILE A 1 87 ? -10.299 2.953 1.028 1.00 77.38 87 ILE A C 1
ATOM 709 O O . ILE A 1 87 ? -11.176 3.488 1.708 1.00 77.38 87 ILE A O 1
ATOM 713 N N . ASP A 1 88 ? -9.990 1.668 1.126 1.00 82.06 88 ASP A N 1
ATOM 714 C CA . ASP A 1 88 ? -10.641 0.775 2.067 1.00 82.06 88 ASP A CA 1
ATOM 715 C C . ASP A 1 88 ? -9.946 0.803 3.422 1.00 82.06 88 ASP A C 1
ATOM 717 O O . ASP A 1 88 ? -8.715 0.810 3.541 1.00 82.06 88 ASP A O 1
ATOM 721 N N . LEU A 1 89 ? -10.759 0.767 4.469 1.00 85.06 89 LEU A N 1
ATOM 722 C CA . LEU A 1 89 ? -10.315 0.796 5.850 1.00 85.06 89 LEU A CA 1
ATOM 723 C C . LEU A 1 89 ? -10.796 -0.468 6.554 1.00 85.06 89 LEU A C 1
ATOM 725 O O . LEU A 1 89 ? -11.942 -0.879 6.403 1.00 85.06 89 LEU A O 1
ATOM 729 N N . GLU A 1 90 ? -9.929 -1.066 7.359 1.00 87.38 90 GLU A N 1
ATOM 730 C CA . GLU A 1 90 ? -10.251 -2.205 8.210 1.00 87.38 90 GLU A CA 1
ATOM 731 C C . GLU A 1 90 ? -9.687 -1.977 9.610 1.00 87.38 90 GLU A C 1
ATOM 733 O O . GLU A 1 90 ? -8.521 -1.610 9.784 1.00 87.38 90 GLU A O 1
ATOM 738 N N . TRP A 1 91 ? -10.517 -2.220 10.620 1.00 86.12 91 TRP A N 1
ATOM 739 C CA . TRP A 1 91 ? -10.149 -2.120 12.025 1.00 86.12 91 TRP A CA 1
ATOM 740 C C . TRP A 1 91 ? -10.131 -3.502 12.669 1.00 86.12 91 TRP A C 1
ATOM 742 O O . TRP A 1 91 ? -11.120 -4.238 12.617 1.00 86.12 91 TRP A O 1
ATOM 752 N N . PHE A 1 92 ? -9.021 -3.832 13.323 1.00 86.88 92 PHE A N 1
ATOM 753 C CA . PHE A 1 92 ? -8.824 -5.096 14.022 1.00 86.88 92 PHE A CA 1
ATOM 754 C C . PHE A 1 92 ? -8.696 -4.882 15.526 1.00 86.88 92 PHE A C 1
ATOM 756 O O . PHE A 1 92 ? -8.095 -3.910 15.985 1.00 86.88 92 PHE A O 1
ATOM 763 N N . SER A 1 93 ? -9.205 -5.839 16.297 1.00 84.56 93 SER A N 1
ATOM 764 C CA . SER A 1 93 ? -9.001 -5.912 17.740 1.00 84.56 93 SER A CA 1
ATOM 765 C C . SER A 1 93 ? -7.514 -6.129 18.076 1.00 84.56 93 SER A C 1
ATOM 767 O O . SER A 1 93 ? -6.751 -6.613 17.233 1.00 84.56 93 SER A O 1
ATOM 769 N N . PRO A 1 94 ? -7.080 -5.879 19.326 1.00 83.81 94 PRO A N 1
ATOM 770 C CA . PRO A 1 94 ? -5.732 -6.235 19.781 1.00 83.81 94 PRO A CA 1
ATOM 771 C C . PRO A 1 94 ? -5.403 -7.728 19.625 1.00 83.81 94 PRO A C 1
ATOM 773 O O . PRO A 1 94 ? -4.236 -8.102 19.547 1.00 83.81 94 PRO A O 1
ATOM 776 N N . LYS A 1 95 ? -6.428 -8.591 19.572 1.00 83.50 95 LYS A N 1
ATOM 777 C CA . LYS A 1 95 ? -6.295 -10.041 19.359 1.00 83.50 95 LYS A CA 1
ATOM 778 C C . LYS A 1 95 ? -6.193 -10.419 17.875 1.00 83.50 95 LYS A C 1
ATOM 780 O O . LYS A 1 95 ? -5.855 -11.559 17.572 1.00 83.50 95 LYS A O 1
ATOM 785 N N . GLY A 1 96 ? -6.435 -9.469 16.969 1.00 80.56 96 GLY A N 1
ATOM 786 C CA . GLY A 1 96 ? -6.383 -9.654 15.519 1.00 80.56 96 GLY A CA 1
ATOM 787 C C . GLY A 1 96 ? -7.725 -9.986 14.863 1.00 80.56 96 GLY A C 1
ATOM 788 O O . GLY A 1 96 ? -7.741 -10.331 13.683 1.00 80.56 96 GLY A O 1
ATOM 789 N N . ASP A 1 97 ? -8.838 -9.871 15.589 1.00 84.25 97 ASP A N 1
ATOM 790 C CA . ASP A 1 97 ? -10.180 -10.103 15.043 1.00 84.25 97 ASP A CA 1
ATOM 791 C C . ASP A 1 97 ? -10.656 -8.872 14.264 1.00 84.25 97 ASP A C 1
ATOM 793 O O . ASP A 1 97 ? -10.538 -7.752 14.760 1.00 84.25 97 ASP A O 1
ATOM 797 N N . LEU A 1 98 ? -11.215 -9.057 13.065 1.00 85.12 98 LEU A N 1
ATOM 798 C CA . LEU A 1 98 ? -11.796 -7.960 12.284 1.00 85.12 98 LEU A CA 1
ATOM 799 C C . LEU A 1 98 ? -13.063 -7.442 12.982 1.00 85.12 98 LEU A C 1
ATOM 801 O O . LEU A 1 98 ? -14.027 -8.185 13.154 1.00 85.12 98 LEU A O 1
ATOM 805 N N . LEU A 1 99 ? -13.057 -6.169 13.374 1.00 82.69 99 LEU A N 1
ATOM 806 C CA . LEU A 1 99 ? -14.177 -5.509 14.052 1.00 82.69 99 LEU A CA 1
ATOM 807 C C . LEU A 1 99 ? -14.998 -4.635 13.099 1.00 82.69 99 LEU A C 1
ATOM 809 O O . LEU A 1 99 ? -16.204 -4.500 13.286 1.00 82.69 99 LEU A O 1
ATOM 813 N N . TRP A 1 100 ? -14.356 -4.033 12.096 1.00 82.75 100 TRP A N 1
ATOM 814 C CA . TRP A 1 100 ? -15.017 -3.180 11.110 1.00 82.75 100 TRP A CA 1
ATOM 815 C C . TRP A 1 100 ? -14.239 -3.145 9.794 1.00 82.75 100 TRP A C 1
ATOM 817 O O . TRP A 1 100 ? -13.016 -3.269 9.799 1.00 82.75 100 TRP A O 1
ATOM 827 N N . SER A 1 101 ? -14.952 -2.981 8.683 1.00 82.00 101 SER A N 1
ATOM 828 C CA . SER A 1 101 ? -14.389 -2.922 7.336 1.00 82.00 101 SER A CA 1
ATOM 829 C C . SER A 1 101 ? -15.259 -2.055 6.427 1.00 82.00 101 SER A C 1
ATOM 831 O O . SER A 1 101 ? -16.486 -2.140 6.508 1.00 82.00 101 SER A O 1
ATOM 833 N N . THR A 1 102 ? -14.631 -1.275 5.547 1.00 78.50 102 THR A N 1
ATOM 834 C CA . THR A 1 102 ? -15.288 -0.605 4.409 1.00 78.50 102 THR A CA 1
ATOM 835 C C . THR A 1 102 ? -15.484 -1.551 3.218 1.00 78.50 102 THR A C 1
ATOM 837 O O . THR A 1 102 ? -16.325 -1.287 2.361 1.00 78.50 102 THR A O 1
ATOM 840 N N . PHE A 1 103 ? -14.761 -2.676 3.159 1.00 75.00 103 PHE A N 1
ATOM 841 C CA . PHE A 1 103 ? -14.875 -3.605 2.037 1.00 75.00 103 PHE A CA 1
ATOM 842 C C . PHE A 1 103 ? -16.275 -4.218 1.943 1.00 75.00 103 PHE A C 1
ATOM 844 O O . PHE A 1 103 ? -16.848 -4.662 2.938 1.00 75.00 103 PHE A O 1
ATOM 851 N N . SER A 1 104 ? -16.775 -4.343 0.711 1.00 70.12 104 SER A N 1
ATOM 852 C CA . SER A 1 104 ? -18.045 -5.030 0.429 1.00 70.12 104 SER A CA 1
ATOM 853 C C . SER A 1 104 ? -18.006 -6.520 0.795 1.00 70.12 104 SER A C 1
ATOM 855 O O . SER A 1 104 ? -19.021 -7.085 1.197 1.00 70.12 104 SER A O 1
ATOM 857 N N . GLU A 1 105 ? -16.834 -7.153 0.687 1.00 70.44 105 GLU A N 1
ATOM 858 C CA . GLU A 1 105 ? -16.607 -8.546 1.074 1.00 70.44 105 GLU A CA 1
ATOM 859 C C . GLU A 1 105 ? -15.384 -8.659 2.002 1.00 70.44 105 GLU A C 1
ATOM 861 O O . GLU A 1 105 ? -14.345 -8.051 1.734 1.00 70.44 105 GLU A O 1
ATOM 866 N N . PRO A 1 106 ? -15.462 -9.440 3.095 1.00 69.62 106 PRO A N 1
ATOM 867 C CA . PRO A 1 106 ? -14.353 -9.584 4.030 1.00 69.62 106 PRO A CA 1
ATOM 868 C C . PRO A 1 106 ? -13.186 -10.353 3.399 1.00 69.62 106 PRO A C 1
ATOM 870 O O . PRO A 1 106 ? -13.331 -11.484 2.927 1.00 69.62 106 PRO A O 1
ATOM 873 N N . LEU A 1 107 ? -11.990 -9.766 3.446 1.00 76.69 107 LEU A N 1
ATOM 874 C CA . LEU A 1 107 ? -10.791 -10.386 2.890 1.00 76.69 107 LEU A CA 1
ATOM 875 C C . LEU A 1 107 ? -10.197 -11.428 3.831 1.00 76.69 107 LEU A C 1
ATOM 877 O O . LEU A 1 107 ? -9.891 -11.156 4.991 1.00 76.69 107 LEU A O 1
ATOM 881 N N . THR A 1 108 ? -9.911 -12.615 3.296 1.00 75.69 108 THR A N 1
ATOM 882 C CA . THR A 1 108 ? -9.225 -13.688 4.036 1.00 75.69 108 THR A CA 1
ATOM 883 C C . THR A 1 108 ? -7.702 -13.486 3.999 1.00 75.69 108 THR A C 1
ATOM 885 O O . THR A 1 108 ? -6.955 -14.331 3.508 1.00 75.69 108 THR A O 1
ATOM 888 N N . ILE A 1 109 ? -7.221 -12.331 4.474 1.00 78.75 109 ILE A N 1
ATOM 889 C CA . ILE A 1 109 ? -5.785 -12.008 4.560 1.00 78.75 109 ILE A CA 1
ATOM 890 C C . ILE A 1 109 ? -5.383 -11.917 6.036 1.00 78.75 109 ILE A C 1
ATOM 892 O O . ILE A 1 109 ? -5.922 -11.058 6.743 1.00 78.75 109 ILE A O 1
ATOM 896 N N . PRO A 1 110 ? -4.414 -12.730 6.506 1.00 80.38 110 PRO A N 1
ATOM 897 C CA . PRO A 1 110 ? -3.989 -12.700 7.898 1.00 80.38 110 PRO A CA 1
ATOM 898 C C . PRO A 1 110 ? -3.382 -11.342 8.257 1.00 80.38 110 PRO A C 1
ATOM 900 O O . PRO A 1 110 ? -2.584 -10.775 7.503 1.00 80.38 110 PRO A O 1
ATOM 903 N N . LEU A 1 111 ? -3.743 -10.837 9.434 1.00 80.56 111 LEU A N 1
ATOM 904 C CA . LEU A 1 111 ? -3.203 -9.593 9.959 1.00 80.56 111 LEU A CA 1
ATOM 905 C C . LEU A 1 111 ? -1.717 -9.757 10.296 1.00 80.56 111 LEU A C 1
ATOM 907 O O . LEU A 1 111 ? -1.322 -10.668 11.026 1.00 80.56 111 LEU A O 1
ATOM 911 N N . LYS A 1 112 ? -0.886 -8.841 9.795 1.00 79.38 112 LYS A N 1
ATOM 912 C CA . LYS A 1 112 ? 0.499 -8.695 10.249 1.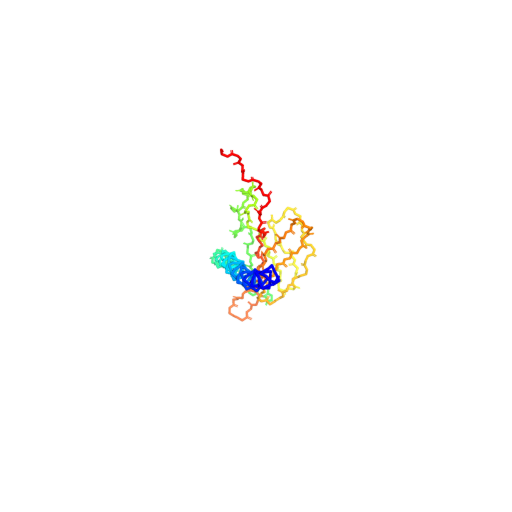00 79.38 112 LYS A CA 1
ATOM 913 C C . LYS A 1 112 ? 0.530 -7.619 11.325 1.00 79.38 112 LYS A C 1
ATOM 915 O O . LYS A 1 112 ? 0.300 -6.456 11.034 1.00 79.38 112 LYS A O 1
ATOM 920 N N . THR A 1 113 ? 0.843 -8.008 12.555 1.00 73.88 113 THR A N 1
ATOM 921 C CA . THR A 1 113 ? 0.811 -7.136 13.744 1.00 73.88 113 THR A CA 1
ATOM 922 C C . THR A 1 113 ? 1.929 -6.087 13.802 1.00 73.88 113 THR A C 1
ATOM 924 O O . THR A 1 113 ? 1.996 -5.317 14.753 1.00 73.88 113 THR A O 1
ATOM 927 N N . ASN A 1 114 ? 2.819 -6.033 12.809 1.00 74.81 114 ASN A N 1
ATOM 928 C CA . ASN A 1 114 ? 3.885 -5.036 12.734 1.00 74.81 114 ASN A CA 1
ATOM 929 C C . ASN A 1 114 ? 3.586 -4.015 11.633 1.00 74.81 114 ASN A C 1
ATOM 931 O O . ASN A 1 114 ? 2.977 -4.385 10.625 1.00 74.81 114 ASN A O 1
ATOM 935 N N . THR A 1 115 ? 4.077 -2.778 11.776 1.00 75.94 115 THR A N 1
ATOM 936 C CA . THR A 1 115 ? 3.907 -1.736 10.757 1.00 75.94 115 THR A CA 1
ATOM 937 C C . THR A 1 115 ? 4.496 -2.203 9.433 1.00 75.94 115 THR A C 1
ATOM 939 O O . THR A 1 115 ? 5.714 -2.237 9.253 1.00 75.94 115 THR A O 1
ATOM 942 N N . THR A 1 116 ? 3.630 -2.612 8.509 1.00 81.69 116 THR A N 1
ATOM 943 C CA . THR A 1 116 ? 4.040 -3.306 7.288 1.00 81.69 116 THR A CA 1
ATOM 944 C C . THR A 1 116 ? 3.339 -2.692 6.095 1.00 81.69 116 THR A C 1
ATOM 946 O O . THR A 1 116 ? 2.114 -2.585 6.071 1.00 81.69 116 THR A O 1
ATOM 949 N N . ARG A 1 117 ? 4.137 -2.344 5.082 1.00 85.31 117 ARG A N 1
ATOM 950 C CA . ARG A 1 117 ? 3.649 -2.054 3.735 1.00 85.31 117 ARG A CA 1
ATOM 951 C C . ARG A 1 117 ? 3.740 -3.322 2.907 1.00 85.31 117 ARG A C 1
ATOM 953 O O . ARG A 1 117 ? 4.817 -3.911 2.805 1.00 85.31 117 ARG A O 1
ATOM 960 N N . ALA A 1 118 ? 2.630 -3.755 2.332 1.00 84.31 118 ALA A N 1
ATOM 961 C CA . ALA A 1 118 ? 2.578 -4.965 1.529 1.00 84.31 118 ALA A CA 1
ATOM 962 C C . ALA A 1 118 ? 1.756 -4.731 0.268 1.00 84.31 118 ALA A C 1
ATOM 964 O O . ALA A 1 118 ? 0.721 -4.077 0.308 1.00 84.31 118 ALA A O 1
ATOM 965 N N . THR A 1 119 ? 2.213 -5.288 -0.849 1.00 85.56 119 THR A N 1
ATOM 966 C CA . THR A 1 119 ? 1.366 -5.442 -2.032 1.00 85.56 119 THR A CA 1
ATOM 967 C C . THR A 1 119 ? 0.783 -6.849 -1.984 1.00 85.56 119 THR A C 1
ATOM 969 O O . THR A 1 119 ? 1.539 -7.822 -1.961 1.00 85.56 119 THR A O 1
ATOM 972 N N . VAL A 1 120 ? -0.539 -6.955 -1.890 1.00 84.56 120 VAL A N 1
ATOM 973 C CA . VAL A 1 120 ? -1.274 -8.217 -1.787 1.00 84.56 120 VAL A CA 1
ATOM 974 C C . VAL A 1 120 ? -2.029 -8.465 -3.082 1.00 84.56 120 VAL A C 1
ATOM 976 O O . VAL A 1 120 ? -2.639 -7.562 -3.644 1.00 84.56 120 VAL A O 1
ATOM 979 N N . HIS A 1 121 ? -1.966 -9.701 -3.562 1.00 79.88 121 HIS A N 1
ATOM 980 C CA . HIS A 1 121 ? -2.654 -10.138 -4.767 1.00 79.88 121 HIS A CA 1
ATOM 981 C C . HIS A 1 121 ? -3.965 -10.806 -4.351 1.00 79.88 121 HIS A C 1
ATOM 983 O O . HIS A 1 121 ? -3.929 -11.860 -3.717 1.00 79.88 121 HIS A O 1
ATOM 989 N N . LEU A 1 122 ? -5.103 -10.194 -4.679 1.00 74.75 122 LEU A N 1
ATOM 990 C CA . LEU A 1 122 ? -6.424 -10.793 -4.459 1.00 74.75 122 LEU A CA 1
ATOM 991 C C . LEU A 1 122 ? -6.812 -11.709 -5.613 1.00 74.75 122 LEU A C 1
ATOM 993 O O . LEU A 1 122 ? -7.344 -12.798 -5.417 1.00 74.75 122 LEU A O 1
ATOM 997 N N . SER A 1 123 ? -6.515 -11.263 -6.830 1.00 72.00 123 SER A N 1
ATOM 998 C CA . SER A 1 123 ? -6.689 -12.018 -8.064 1.00 72.00 123 SER A CA 1
ATOM 999 C C . SER A 1 123 ? -5.589 -11.632 -9.057 1.00 72.00 123 SER A C 1
ATOM 1001 O O . SER A 1 123 ? -4.739 -10.794 -8.754 1.00 72.00 123 SER A O 1
ATOM 1003 N N . ALA A 1 124 ? -5.580 -12.247 -10.242 1.00 66.62 124 ALA A N 1
ATOM 1004 C CA . ALA A 1 124 ? -4.619 -11.905 -11.295 1.00 66.62 124 ALA A CA 1
ATOM 1005 C C . ALA A 1 124 ? -4.687 -10.421 -11.708 1.00 66.62 124 ALA A C 1
ATOM 1007 O O . ALA A 1 124 ? -3.665 -9.852 -12.075 1.00 66.62 124 ALA A O 1
ATOM 1008 N N . GLU A 1 125 ? -5.868 -9.809 -11.584 1.00 66.69 125 GLU A N 1
ATOM 1009 C CA . GLU A 1 125 ? -6.146 -8.434 -12.016 1.00 66.69 125 GLU A CA 1
ATOM 1010 C C . GLU A 1 125 ? -6.334 -7.461 -10.840 1.00 66.69 125 GLU A C 1
ATOM 1012 O O . GLU A 1 125 ? -6.334 -6.255 -11.042 1.00 66.69 125 GLU A O 1
ATOM 1017 N N . HIS A 1 126 ? -6.486 -7.963 -9.606 1.00 73.00 126 HIS A N 1
ATOM 1018 C CA . HIS A 1 126 ? -6.708 -7.126 -8.424 1.00 73.00 126 HIS A CA 1
ATOM 1019 C C . HIS A 1 126 ? -5.526 -7.220 -7.472 1.00 73.00 126 HIS A C 1
ATOM 1021 O O . HIS A 1 126 ? -5.332 -8.208 -6.753 1.00 73.00 126 HIS A O 1
ATOM 1027 N N . LEU A 1 127 ? -4.747 -6.150 -7.474 1.00 81.62 127 LEU A N 1
ATOM 1028 C CA . LEU A 1 127 ? -3.646 -5.918 -6.562 1.00 81.62 127 LEU A CA 1
ATOM 1029 C C . LEU A 1 127 ? -4.088 -4.862 -5.559 1.00 81.62 127 LEU A C 1
ATOM 1031 O O . LEU A 1 127 ? -4.698 -3.872 -5.939 1.00 81.62 127 LEU A O 1
ATOM 1035 N N . LEU A 1 128 ? -3.741 -5.040 -4.292 1.00 85.06 128 LEU A N 1
ATOM 1036 C CA . LEU A 1 128 ? -3.921 -4.027 -3.262 1.00 85.06 128 LEU A CA 1
ATOM 1037 C C . LEU A 1 128 ? -2.569 -3.639 -2.691 1.00 85.06 128 LEU A C 1
ATOM 1039 O O . LEU A 1 128 ? -1.724 -4.496 -2.429 1.00 85.06 128 LEU A O 1
ATOM 1043 N N . ARG A 1 129 ? -2.376 -2.353 -2.423 1.00 87.31 129 ARG 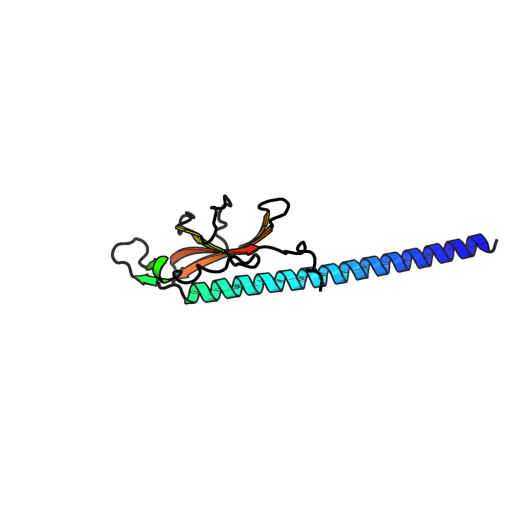A N 1
ATOM 1044 C CA . ARG A 1 129 ? -1.321 -1.877 -1.534 1.00 87.31 129 ARG A CA 1
ATOM 1045 C C . ARG A 1 129 ? -1.923 -1.629 -0.171 1.00 87.31 129 ARG A C 1
ATOM 1047 O O . ARG A 1 129 ? -2.864 -0.861 -0.038 1.00 87.31 129 ARG A O 1
ATOM 1054 N N . GLN A 1 130 ? -1.368 -2.300 0.825 1.00 89.50 130 GLN A N 1
ATOM 1055 C CA . GLN A 1 130 ? -1.850 -2.267 2.192 1.00 89.50 130 GLN A CA 1
ATOM 1056 C C . GLN A 1 130 ? -0.785 -1.685 3.110 1.00 89.50 130 GLN A C 1
ATOM 1058 O O . GLN A 1 130 ? 0.394 -2.046 3.023 1.00 89.50 130 GLN A O 1
ATOM 1063 N N . LEU A 1 131 ? -1.224 -0.829 4.023 1.00 88.50 131 LEU A N 1
ATOM 1064 C CA . LEU A 1 131 ? -0.468 -0.370 5.176 1.00 88.50 131 LEU A CA 1
ATOM 1065 C C . LEU A 1 131 ? -1.217 -0.824 6.426 1.00 88.50 131 LEU A C 1
ATOM 1067 O O . LEU A 1 131 ? -2.365 -0.450 6.634 1.00 88.50 131 LEU A O 1
ATOM 1071 N N . THR A 1 132 ? -0.579 -1.652 7.248 1.00 90.25 132 THR A N 1
ATOM 1072 C CA . THR A 1 132 ? -1.084 -1.980 8.589 1.00 90.25 132 THR A CA 1
ATOM 1073 C C . THR A 1 132 ? -0.284 -1.198 9.612 1.00 90.25 132 THR A C 1
ATOM 1075 O O . THR A 1 132 ? 0.944 -1.229 9.546 1.00 90.25 132 THR A O 1
ATOM 1078 N N . GLN A 1 133 ? -0.956 -0.522 10.539 1.00 88.69 133 GLN A N 1
ATOM 1079 C CA . GLN A 1 133 ? -0.338 0.233 11.624 1.00 88.69 133 GLN A CA 1
ATOM 1080 C C . GLN A 1 133 ? -1.016 -0.117 12.961 1.00 88.69 133 GLN A C 1
ATOM 1082 O O . GLN A 1 133 ? -2.248 -0.130 13.032 1.00 88.69 133 GLN A O 1
ATOM 1087 N N . PRO A 1 134 ? -0.247 -0.443 14.018 1.00 88.12 134 PRO A N 1
ATOM 1088 C CA . PRO A 1 134 ? -0.797 -0.567 15.361 1.00 88.12 134 PRO A CA 1
ATOM 1089 C C . PRO A 1 134 ? -1.225 0.807 15.872 1.00 88.12 134 PRO A C 1
ATOM 1091 O O . PRO A 1 134 ? -0.440 1.754 15.830 1.00 88.12 134 PRO A O 1
ATOM 1094 N N . VAL A 1 135 ? -2.441 0.894 16.401 1.00 84.06 135 VAL A N 1
ATOM 1095 C CA . VAL A 1 135 ? -2.915 2.091 17.094 1.00 84.06 135 VAL A CA 1
ATOM 1096 C C . VAL A 1 135 ? -2.708 1.880 18.584 1.00 84.06 135 VAL A C 1
ATOM 1098 O O . VAL A 1 135 ? -3.305 0.987 19.191 1.00 84.06 135 VAL A O 1
ATOM 1101 N N . GLN A 1 136 ? -1.833 2.695 19.163 1.00 84.12 136 GLN A N 1
ATOM 1102 C CA . GLN A 1 136 ? -1.466 2.632 20.572 1.00 84.12 136 GLN A CA 1
ATOM 1103 C C . GLN A 1 136 ? -1.693 3.980 21.250 1.00 84.12 136 GLN A C 1
ATOM 1105 O O . GLN A 1 136 ? -1.446 5.032 20.659 1.00 84.12 136 GLN A O 1
ATOM 1110 N N . ILE A 1 137 ? -2.144 3.935 22.498 1.00 75.62 137 ILE A N 1
ATOM 1111 C CA . ILE A 1 137 ? -2.240 5.100 23.376 1.00 75.62 137 ILE A CA 1
ATOM 1112 C C . ILE A 1 137 ? -1.424 4.798 24.615 1.00 75.62 137 ILE A C 1
ATOM 1114 O O . ILE A 1 137 ? -1.662 3.787 25.277 1.00 75.62 137 ILE A O 1
ATOM 1118 N N . GLU A 1 138 ? -0.479 5.687 24.916 1.00 79.25 138 GLU A N 1
ATOM 1119 C CA . GLU A 1 138 ? 0.507 5.482 25.978 1.00 79.25 138 GLU A CA 1
ATOM 1120 C C . GLU A 1 138 ? 1.227 4.140 25.763 1.00 79.25 138 GLU A C 1
ATOM 1122 O O . GLU A 1 138 ? 1.937 3.996 24.768 1.00 79.25 138 GLU A O 1
ATOM 1127 N N . ASP A 1 139 ? 0.988 3.157 26.632 1.00 80.88 139 ASP A N 1
ATOM 1128 C CA . ASP A 1 139 ? 1.587 1.820 26.572 1.00 80.88 139 ASP A CA 1
ATOM 1129 C C . ASP A 1 139 ? 0.590 0.718 26.147 1.00 80.88 139 ASP A C 1
ATOM 1131 O O . ASP A 1 139 ? 0.915 -0.471 26.186 1.00 80.88 139 ASP A O 1
ATOM 1135 N N . TYR A 1 140 ? -0.631 1.080 25.731 1.00 78.56 140 TYR A N 1
ATOM 1136 C CA . TYR A 1 140 ? -1.692 0.127 25.389 1.00 78.56 140 TYR A CA 1
ATOM 1137 C C . TYR A 1 140 ? -1.978 0.090 23.888 1.00 78.56 140 TYR A C 1
ATOM 1139 O O . TYR A 1 140 ? -2.319 1.102 23.276 1.00 78.56 140 TYR A O 1
ATOM 1147 N N . ILE A 1 141 ? -1.918 -1.109 23.300 1.00 84.06 141 ILE A N 1
ATOM 1148 C CA . ILE A 1 141 ? -2.370 -1.358 21.926 1.00 84.06 141 ILE A CA 1
ATOM 1149 C C . ILE A 1 141 ? -3.896 -1.472 21.934 1.00 84.06 141 ILE A C 1
ATOM 1151 O O . ILE A 1 141 ? -4.450 -2.413 22.502 1.00 84.06 141 ILE A O 1
ATOM 1155 N N . LEU A 1 142 ? -4.572 -0.528 21.280 1.00 82.06 142 LEU A N 1
ATOM 1156 C CA . LEU A 1 142 ? -6.031 -0.520 21.139 1.00 82.06 142 LEU A CA 1
ATOM 1157 C C . LEU A 1 142 ? -6.518 -1.407 19.995 1.00 82.06 142 LEU A C 1
ATOM 1159 O O . LEU A 1 142 ? -7.657 -1.873 20.010 1.00 82.06 142 LEU A O 1
ATOM 1163 N N . GLY A 1 143 ? -5.659 -1.642 19.008 1.00 86.75 143 GLY A N 1
ATOM 1164 C CA . GLY A 1 143 ? -5.979 -2.433 17.833 1.00 86.75 143 GLY A CA 1
ATOM 1165 C C . GLY A 1 143 ? -5.021 -2.157 16.687 1.00 86.75 143 GLY A C 1
ATOM 1166 O O . GLY A 1 143 ? -3.960 -1.550 16.862 1.00 86.75 143 GLY A O 1
ATOM 1167 N N . TYR A 1 144 ? -5.414 -2.602 15.501 1.00 89.12 144 TYR A N 1
ATOM 1168 C CA . TYR A 1 144 ? -4.654 -2.380 14.278 1.00 89.12 144 TYR A CA 1
ATOM 1169 C C . TYR A 1 144 ? -5.555 -1.761 13.219 1.00 89.12 144 TYR A C 1
ATOM 1171 O O . TYR A 1 144 ? -6.648 -2.264 12.960 1.00 89.12 144 TYR A O 1
ATOM 1179 N N . LEU A 1 145 ? -5.066 -0.699 12.584 1.00 88.56 145 LEU A N 1
ATOM 1180 C CA . LEU A 1 145 ? -5.694 -0.097 11.419 1.00 88.56 145 LEU A CA 1
ATOM 1181 C C . LEU A 1 145 ? -4.991 -0.619 10.167 1.00 88.56 145 LEU A C 1
ATOM 1183 O O . LEU A 1 145 ? -3.773 -0.478 10.024 1.00 88.56 145 LEU A O 1
ATOM 1187 N N . ARG A 1 146 ? -5.749 -1.226 9.256 1.00 89.56 146 ARG A N 1
ATOM 1188 C CA . ARG A 1 146 ? -5.277 -1.590 7.920 1.00 89.56 146 ARG A CA 1
ATOM 1189 C C . ARG A 1 146 ? -5.962 -0.689 6.909 1.00 89.56 146 ARG A C 1
ATOM 1191 O O . ARG A 1 146 ? -7.182 -0.653 6.830 1.00 89.56 146 ARG A O 1
ATOM 1198 N N . VAL A 1 147 ? -5.155 0.025 6.141 1.00 87.88 147 VAL A N 1
ATOM 1199 C CA . VAL A 1 147 ? -5.609 0.864 5.035 1.00 87.88 147 VAL A CA 1
ATOM 1200 C C . VAL A 1 147 ? -5.171 0.190 3.751 1.00 87.88 147 VAL A C 1
ATOM 1202 O O . VAL A 1 147 ? -4.000 -0.180 3.615 1.00 87.88 147 VAL A O 1
ATOM 1205 N N . SER A 1 148 ? -6.109 -0.004 2.837 1.00 87.56 148 SER A N 1
ATOM 1206 C CA . SER A 1 148 ? -5.884 -0.651 1.554 1.00 87.56 148 SER A CA 1
ATOM 1207 C C . SER A 1 148 ? -6.256 0.297 0.426 1.00 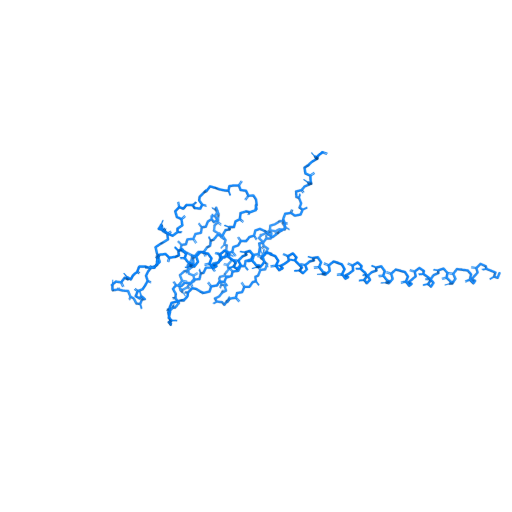87.56 148 SER A C 1
ATOM 1209 O O . SER A 1 148 ? -7.238 1.023 0.509 1.00 87.56 148 SER A O 1
ATOM 1211 N N . HIS A 1 149 ? -5.455 0.276 -0.629 1.00 84.12 149 HIS A N 1
ATOM 1212 C CA . HIS A 1 149 ? -5.706 1.028 -1.848 1.00 84.12 149 HIS A CA 1
ATOM 1213 C C . HIS A 1 149 ? -5.527 0.096 -3.050 1.00 84.12 149 HIS A C 1
ATOM 1215 O O . HIS A 1 149 ? -4.542 -0.661 -3.074 1.00 84.12 149 HIS A O 1
ATOM 1221 N N . PRO A 1 150 ? -6.417 0.136 -4.053 1.00 81.19 150 PRO A N 1
ATOM 1222 C CA . PRO A 1 150 ? -6.248 -0.606 -5.292 1.00 81.19 150 PRO A CA 1
ATOM 1223 C C . PRO A 1 150 ? -4.938 -0.207 -5.968 1.00 81.19 150 PRO A C 1
ATOM 1225 O O . PRO A 1 150 ? -4.625 0.960 -6.195 1.00 81.19 150 PRO A O 1
ATOM 1228 N N . TRP A 1 151 ? -4.080 -1.190 -6.203 1.00 71.56 151 TRP A N 1
ATOM 1229 C CA . TRP A 1 151 ? -2.757 -0.968 -6.753 1.00 71.56 151 TRP A CA 1
ATOM 1230 C C . TRP A 1 151 ? -2.840 -0.948 -8.272 1.00 71.56 151 TRP A C 1
ATOM 1232 O O . TRP A 1 151 ? -2.960 -1.998 -8.897 1.00 71.56 151 TRP A O 1
ATOM 1242 N N . PHE A 1 152 ? -2.673 0.248 -8.838 1.00 61.62 152 PHE A N 1
ATOM 1243 C CA . PHE A 1 152 ? -2.517 0.489 -10.271 1.00 61.62 152 PHE A CA 1
ATOM 1244 C C . PHE A 1 152 ? -3.678 -0.022 -11.146 1.00 61.62 152 PHE A C 1
ATOM 1246 O O . PHE A 1 152 ? -3.589 -1.075 -11.773 1.00 61.62 152 PHE A O 1
ATOM 1253 N N . GLU A 1 153 ? -4.688 0.822 -11.356 1.00 52.22 153 GLU A N 1
ATOM 1254 C CA . GLU A 1 153 ? -5.559 0.747 -12.539 1.00 52.22 153 GLU A CA 1
ATOM 1255 C C . GLU A 1 153 ? -4.816 1.223 -13.803 1.00 52.22 153 GLU A C 1
ATOM 1257 O O . GLU A 1 153 ? -5.093 2.279 -14.368 1.00 52.22 153 GLU A O 1
ATOM 1262 N N . VAL A 1 154 ? -3.819 0.477 -14.280 1.00 47.94 154 VAL A N 1
ATOM 1263 C CA . VAL A 1 154 ? -3.166 0.806 -15.574 1.00 47.94 154 VAL A CA 1
ATOM 1264 C C . VAL A 1 154 ? -3.997 0.305 -16.759 1.00 47.94 154 VAL A C 1
ATOM 1266 O O . VAL A 1 154 ? -3.724 0.647 -17.907 1.00 47.94 154 VAL A O 1
ATOM 1269 N N . THR A 1 155 ? -5.028 -0.499 -16.506 1.00 44.50 155 THR A N 1
ATOM 1270 C CA . THR A 1 155 ? -5.823 -1.180 -17.534 1.00 44.50 155 THR A CA 1
ATOM 1271 C C . THR A 1 155 ? -7.171 -0.544 -17.826 1.00 44.50 155 THR A C 1
ATOM 1273 O O . THR A 1 155 ? -7.901 -1.097 -18.647 1.00 44.50 155 THR A O 1
ATOM 1276 N N . LYS A 1 156 ? -7.504 0.634 -17.283 1.00 43.03 156 LYS A N 1
ATOM 1277 C CA . LYS A 1 156 ? -8.546 1.428 -17.940 1.00 43.03 156 LYS A CA 1
ATOM 1278 C C . LYS A 1 156 ? -7.937 2.008 -19.215 1.00 43.03 156 LYS A C 1
ATOM 1280 O O . LYS A 1 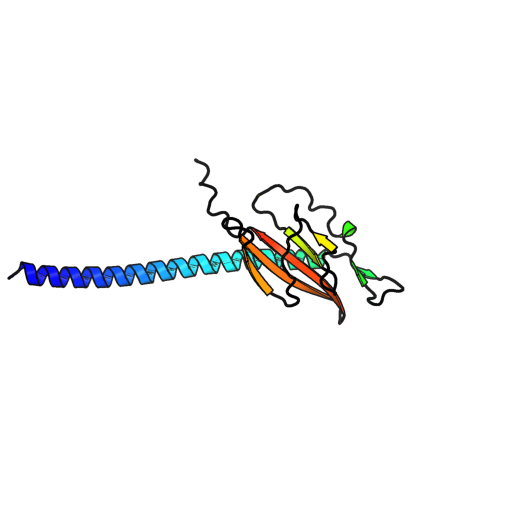156 ? -7.031 2.841 -19.114 1.00 43.03 156 LYS A O 1
ATOM 1285 N N . PRO A 1 157 ? -8.362 1.564 -20.418 1.00 39.91 157 PRO A N 1
ATOM 1286 C CA . PRO A 1 157 ? -7.949 2.239 -21.635 1.00 39.91 157 PRO A CA 1
ATOM 1287 C C . PRO A 1 157 ? -8.297 3.708 -21.447 1.00 39.91 157 PRO A C 1
ATOM 1289 O O . PRO A 1 157 ? -9.383 4.023 -20.958 1.00 39.91 157 PRO A O 1
ATOM 1292 N N . SER A 1 158 ? -7.351 4.585 -21.776 1.00 47.19 158 SER A N 1
ATOM 1293 C CA . SER A 1 158 ? -7.566 6.027 -21.803 1.00 47.19 158 SER A CA 1
ATOM 1294 C C . SER A 1 158 ? -8.867 6.235 -22.562 1.00 47.19 158 SER A C 1
ATOM 1296 O O . SER A 1 158 ? -8.924 5.946 -23.760 1.00 47.19 158 SER A O 1
ATOM 1298 N N . HIS A 1 159 ? -9.936 6.585 -21.846 1.00 43.53 159 HIS A N 1
ATOM 1299 C CA . HIS A 1 159 ? -11.235 6.748 -22.470 1.00 43.53 159 HIS A CA 1
ATOM 1300 C C . HIS A 1 159 ? -11.025 7.791 -23.563 1.00 43.53 159 HIS A C 1
ATOM 1302 O O . HIS A 1 159 ? -10.503 8.872 -23.285 1.00 43.53 159 HIS A O 1
ATOM 1308 N N . GLN A 1 160 ? -11.287 7.373 -24.803 1.00 42.25 160 GLN A N 1
ATOM 1309 C CA . GLN A 1 160 ? -11.045 8.129 -26.025 1.00 42.25 160 GLN A CA 1
ATOM 1310 C C . GLN A 1 160 ? -11.463 9.587 -25.826 1.00 42.25 160 GLN A C 1
ATOM 1312 O O . GLN A 1 160 ? -12.647 9.864 -25.633 1.00 42.25 160 GLN A O 1
ATOM 1317 N N . LEU A 1 161 ? -10.476 10.483 -25.843 1.00 38.97 161 LEU A N 1
ATOM 1318 C CA . LEU A 1 161 ? -10.681 11.910 -26.070 1.00 38.97 161 LEU A CA 1
ATOM 1319 C C . LEU A 1 161 ? -10.768 12.161 -27.575 1.00 38.97 161 LEU A C 1
ATOM 1321 O O . LEU A 1 161 ? -9.949 11.562 -28.313 1.00 38.97 161 LEU A O 1
#

Mean predicted aligned error: 11.45 Å

pLDDT: mean 75.71, std 15.7, range [38.97, 98.06]